Protein AF-A0A7K2HNL1-F1 (afdb_monomer)

Structure (mmCIF, N/CA/C/O backbone):
data_AF-A0A7K2HNL1-F1
#
_entry.id   AF-A0A7K2HNL1-F1
#
loop_
_atom_site.group_PDB
_atom_site.id
_atom_site.type_symbol
_atom_site.label_atom_id
_atom_site.label_alt_id
_atom_site.label_comp_id
_atom_site.label_asym_id
_atom_site.label_entity_id
_atom_site.label_seq_id
_atom_site.pdbx_PDB_ins_code
_atom_site.Cartn_x
_atom_site.Cartn_y
_atom_site.Cartn_z
_atom_site.occupancy
_atom_site.B_iso_or_equiv
_atom_site.auth_seq_id
_atom_site.auth_comp_id
_atom_site.auth_asym_id
_atom_site.auth_atom_id
_atom_site.pdbx_PDB_model_num
ATOM 1 N N . MET A 1 1 ? -19.962 -16.661 2.540 1.00 35.78 1 MET A N 1
ATOM 2 C CA . MET A 1 1 ? -18.546 -16.939 2.855 1.00 35.78 1 MET A CA 1
ATOM 3 C C . MET A 1 1 ? -17.761 -16.702 1.579 1.00 35.78 1 MET A C 1
ATOM 5 O O . MET A 1 1 ? -17.650 -17.608 0.768 1.00 35.78 1 MET A O 1
ATOM 9 N N . THR A 1 2 ? -17.343 -15.461 1.343 1.00 38.50 2 THR A N 1
ATOM 10 C CA . THR A 1 2 ? -16.517 -15.095 0.184 1.00 38.50 2 THR A CA 1
ATOM 11 C C . THR A 1 2 ? -15.075 -15.240 0.651 1.00 38.50 2 THR A C 1
ATOM 13 O O . THR A 1 2 ? -14.640 -14.530 1.551 1.00 38.50 2 THR A O 1
ATOM 16 N N . THR A 1 3 ? -14.418 -16.292 0.183 1.00 41.66 3 THR A N 1
ATOM 17 C CA . THR A 1 3 ? -13.100 -16.762 0.623 1.00 41.66 3 THR A CA 1
ATOM 18 C C . THR A 1 3 ? -12.003 -15.727 0.382 1.00 41.66 3 THR A C 1
ATOM 20 O O . THR A 1 3 ? -12.029 -15.039 -0.634 1.00 41.66 3 THR A O 1
ATOM 23 N N . ALA A 1 4 ? -11.015 -15.689 1.283 1.00 52.59 4 ALA A N 1
ATOM 24 C CA . ALA A 1 4 ? -9.797 -14.872 1.206 1.00 52.59 4 ALA A CA 1
ATOM 25 C C . ALA A 1 4 ? -9.097 -14.903 -0.171 1.00 52.59 4 ALA A C 1
ATOM 27 O O . ALA A 1 4 ? -8.541 -13.891 -0.579 1.00 52.59 4 ALA A O 1
ATOM 28 N N . ALA A 1 5 ? -9.257 -16.000 -0.928 1.00 57.88 5 ALA A N 1
ATOM 29 C CA . ALA A 1 5 ? -8.815 -16.131 -2.319 1.00 57.88 5 ALA A CA 1
ATOM 30 C C . ALA A 1 5 ? -9.226 -14.948 -3.220 1.00 57.88 5 ALA A C 1
ATOM 32 O O . ALA A 1 5 ? -8.443 -14.512 -4.047 1.00 57.88 5 ALA A O 1
ATOM 33 N N . GLY A 1 6 ? -10.414 -14.361 -3.022 1.00 83.25 6 GLY A N 1
ATOM 34 C CA . GLY A 1 6 ? -10.854 -13.241 -3.859 1.00 83.25 6 GLY A CA 1
ATOM 35 C C . GLY A 1 6 ? -10.080 -11.938 -3.631 1.00 83.25 6 GLY A C 1
ATOM 36 O O . GLY A 1 6 ? -9.984 -11.133 -4.552 1.00 83.25 6 GLY A O 1
ATOM 37 N N . LEU A 1 7 ? -9.550 -11.708 -2.422 1.00 87.00 7 LEU A N 1
ATOM 38 C CA . LEU A 1 7 ? -8.784 -10.495 -2.125 1.00 87.00 7 LEU A CA 1
ATOM 39 C C . LEU A 1 7 ? -7.358 -10.606 -2.661 1.00 87.00 7 LEU A C 1
ATOM 41 O O . LEU A 1 7 ? -6.888 -9.660 -3.286 1.00 87.00 7 LEU A O 1
ATOM 45 N N . ASP A 1 8 ? -6.704 -11.747 -2.435 1.00 89.25 8 ASP A N 1
ATOM 46 C CA . ASP A 1 8 ? -5.337 -11.988 -2.904 1.00 89.25 8 ASP A CA 1
ATOM 47 C C . ASP A 1 8 ? -5.266 -11.941 -4.440 1.00 89.25 8 ASP A C 1
ATOM 49 O O . ASP A 1 8 ? -4.410 -11.246 -4.988 1.00 89.25 8 ASP A O 1
ATOM 53 N N . ASP A 1 9 ? -6.221 -12.575 -5.133 1.00 89.62 9 ASP A N 1
ATOM 54 C CA . ASP A 1 9 ? -6.311 -12.552 -6.600 1.00 89.62 9 ASP A CA 1
ATOM 55 C C . ASP A 1 9 ? -6.539 -11.122 -7.127 1.00 89.62 9 ASP A C 1
ATOM 57 O O . ASP A 1 9 ? -5.821 -10.648 -8.006 1.00 89.62 9 ASP A O 1
ATOM 61 N N . ALA A 1 10 ? -7.492 -10.382 -6.545 1.00 89.88 10 ALA A N 1
ATOM 62 C CA . ALA A 1 10 ? -7.769 -9.004 -6.954 1.00 89.88 10 ALA A CA 1
ATOM 63 C C . ALA A 1 10 ? -6.587 -8.057 -6.680 1.00 89.88 10 ALA A C 1
ATOM 65 O O . ALA A 1 10 ? -6.338 -7.123 -7.449 1.00 89.88 10 ALA A O 1
ATOM 66 N N . LEU A 1 11 ? -5.861 -8.278 -5.582 1.00 91.94 11 LEU A N 1
ATOM 67 C CA . LEU A 1 11 ? -4.663 -7.518 -5.246 1.00 91.94 11 LEU A CA 1
ATOM 68 C C . LEU A 1 11 ? -3.525 -7.815 -6.223 1.00 91.94 11 LEU A C 1
ATOM 70 O O . LEU A 1 11 ? -2.795 -6.895 -6.598 1.00 91.94 11 LEU A O 1
ATOM 74 N N . GLN A 1 12 ? -3.380 -9.073 -6.638 1.00 92.00 12 GLN A N 1
ATOM 75 C CA . GLN A 1 12 ? -2.398 -9.481 -7.633 1.00 92.00 12 GLN A CA 1
ATOM 76 C C . GLN A 1 12 ? -2.697 -8.846 -8.997 1.00 92.00 12 GLN A C 1
ATOM 78 O O . GLN A 1 12 ? -1.813 -8.198 -9.558 1.00 92.00 12 GLN A O 1
ATOM 83 N N . ASP A 1 13 ? -3.943 -8.908 -9.471 1.00 91.06 13 ASP A N 1
ATOM 84 C CA . ASP A 1 13 ? -4.366 -8.256 -10.720 1.00 91.06 13 ASP A CA 1
ATOM 85 C C . ASP A 1 13 ? -4.092 -6.741 -10.691 1.00 91.06 13 ASP A C 1
ATOM 87 O O . ASP A 1 13 ? -3.600 -6.155 -11.660 1.00 91.06 13 ASP A O 1
ATOM 91 N N . LEU A 1 14 ? -4.380 -6.083 -9.561 1.00 90.62 14 LEU A N 1
ATOM 92 C CA . LEU A 1 14 ? -4.125 -4.652 -9.390 1.00 90.62 14 LEU A CA 1
ATOM 93 C C . LEU A 1 14 ? -2.624 -4.329 -9.348 1.00 90.62 14 LEU A C 1
ATOM 95 O O . LEU A 1 14 ? -2.202 -3.316 -9.908 1.00 90.62 14 LEU A O 1
ATOM 99 N N . SER A 1 15 ? -1.821 -5.175 -8.701 1.00 91.12 15 SER A N 1
ATOM 100 C CA . SER A 1 15 ? -0.357 -5.062 -8.626 1.00 91.12 15 SER A CA 1
ATOM 101 C C . SER A 1 15 ? 0.271 -5.132 -10.015 1.00 91.12 15 SER A C 1
ATOM 103 O O . SER A 1 15 ? 1.081 -4.275 -10.381 1.00 91.12 15 SER A O 1
ATOM 105 N N . GLU A 1 16 ? -0.169 -6.087 -10.831 1.00 90.81 16 GLU A N 1
ATOM 106 C CA . GLU A 1 16 ? 0.269 -6.242 -12.218 1.00 90.81 16 GLU A CA 1
ATOM 107 C C . GLU A 1 16 ? -0.163 -5.060 -13.088 1.00 90.81 16 GLU A C 1
ATOM 109 O O . GLU A 1 16 ? 0.659 -4.495 -13.811 1.00 90.81 16 GLU A O 1
ATOM 114 N N . ALA A 1 17 ? -1.418 -4.619 -12.966 1.00 89.06 17 A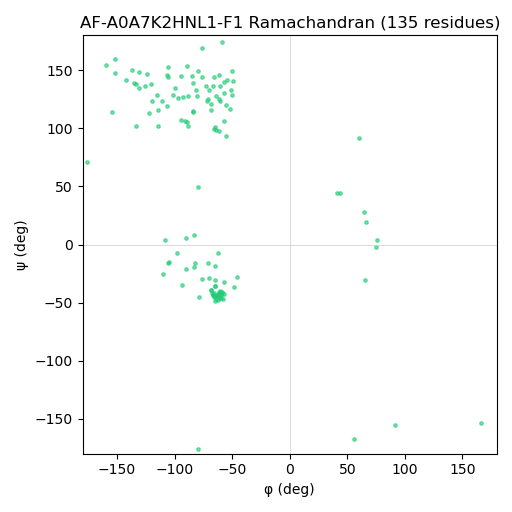LA A N 1
ATOM 115 C CA . ALA A 1 17 ? -1.936 -3.476 -13.716 1.00 89.06 17 ALA A CA 1
ATOM 116 C C . ALA A 1 17 ? -1.251 -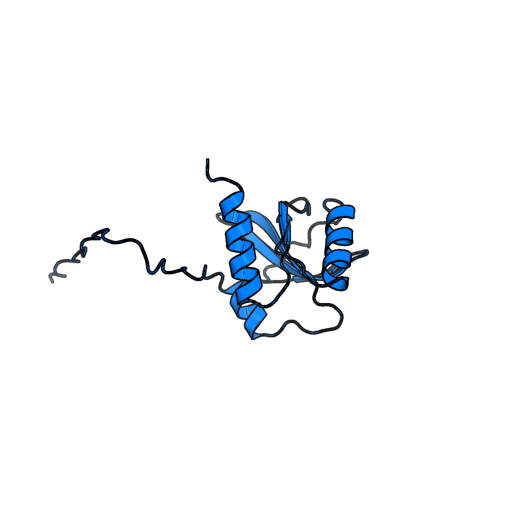2.148 -13.345 1.00 89.06 17 ALA A C 1
ATOM 118 O O . ALA A 1 17 ? -1.059 -1.285 -14.204 1.00 89.06 17 ALA A O 1
ATOM 119 N N . ALA A 1 18 ? -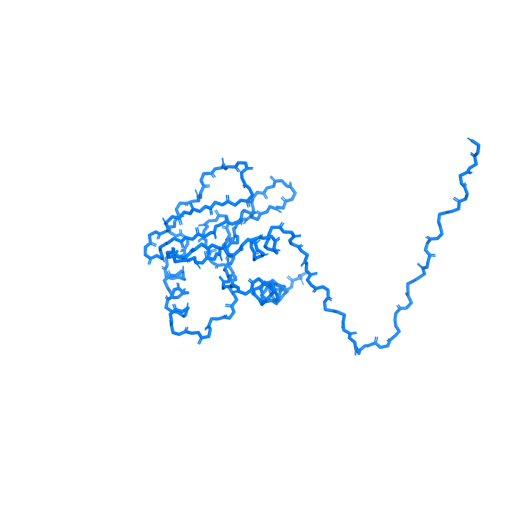0.892 -1.961 -12.072 1.00 87.75 18 ALA A N 1
ATOM 120 C CA . ALA A 1 18 ? -0.189 -0.772 -11.596 1.00 87.75 18 ALA A CA 1
ATOM 121 C C . ALA A 1 18 ? 1.333 -0.850 -11.803 1.00 87.75 18 ALA A C 1
ATOM 123 O O . ALA A 1 18 ? 2.000 0.185 -11.771 1.00 87.75 18 ALA A O 1
ATOM 124 N N . GLY A 1 19 ? 1.890 -2.050 -11.999 1.00 88.25 19 GLY A N 1
ATOM 125 C CA . GLY A 1 19 ? 3.334 -2.285 -12.039 1.00 88.25 19 GLY A CA 1
ATOM 126 C C . GLY A 1 19 ? 4.025 -2.000 -10.700 1.00 88.25 19 GLY A C 1
ATOM 127 O O . GLY A 1 19 ? 5.187 -1.597 -10.683 1.00 88.25 19 GLY A O 1
ATOM 128 N N . LEU A 1 20 ? 3.309 -2.152 -9.583 1.00 89.38 20 LEU A N 1
ATOM 129 C CA . LEU A 1 20 ? 3.770 -1.816 -8.234 1.00 89.38 20 LEU A CA 1
ATOM 130 C C . LEU A 1 20 ? 3.503 -2.970 -7.282 1.00 89.38 20 LEU A C 1
ATOM 132 O O . LEU A 1 20 ? 2.506 -3.665 -7.416 1.00 89.38 20 LEU A O 1
ATOM 136 N N . ARG A 1 21 ? 4.364 -3.143 -6.279 1.00 91.88 21 ARG A N 1
ATOM 137 C CA . ARG A 1 21 ? 4.175 -4.168 -5.252 1.00 91.88 21 ARG A CA 1
ATOM 138 C C . ARG A 1 21 ? 3.247 -3.655 -4.166 1.00 91.88 21 ARG A C 1
ATOM 140 O O . ARG A 1 21 ? 3.561 -2.701 -3.457 1.00 91.88 21 ARG A O 1
ATOM 147 N N . LEU A 1 22 ? 2.091 -4.299 -4.070 1.00 93.88 22 LEU A N 1
ATOM 148 C CA . LEU A 1 22 ? 0.999 -3.883 -3.207 1.00 93.88 22 LEU A CA 1
ATOM 149 C C . LEU A 1 22 ? 0.883 -4.782 -1.981 1.00 93.88 22 LEU A C 1
ATOM 151 O O . LEU A 1 22 ? 1.082 -5.996 -2.060 1.00 93.88 22 LEU A O 1
ATOM 155 N N . THR A 1 23 ? 0.522 -4.163 -0.864 1.00 94.62 23 THR A N 1
ATOM 156 C CA . THR A 1 23 ? 0.183 -4.797 0.412 1.00 94.62 23 THR A CA 1
ATOM 157 C C . THR A 1 23 ? -1.104 -4.172 0.933 1.00 94.62 23 THR A C 1
ATOM 159 O O . THR A 1 23 ? -1.270 -2.958 0.860 1.00 94.62 23 THR A O 1
ATOM 162 N N . VAL A 1 24 ? -2.020 -4.972 1.464 1.00 94.62 24 VAL A N 1
ATOM 163 C CA . VAL A 1 24 ? -3.228 -4.486 2.133 1.00 94.62 24 VAL A CA 1
ATOM 164 C C . VAL A 1 24 ? -3.019 -4.573 3.635 1.00 94.62 24 VAL A C 1
ATOM 166 O O . VAL A 1 24 ? -2.654 -5.622 4.170 1.00 94.62 24 VAL A O 1
ATOM 169 N N . LEU A 1 25 ? -3.278 -3.456 4.301 1.00 94.38 25 LEU A N 1
ATOM 170 C CA . LEU A 1 25 ? -3.330 -3.333 5.746 1.00 94.38 25 LEU A CA 1
ATOM 171 C C . LEU A 1 25 ? -4.784 -3.191 6.195 1.00 94.38 25 LEU A C 1
ATOM 173 O O . LEU A 1 25 ? -5.580 -2.543 5.511 1.00 94.38 25 LEU A O 1
ATOM 177 N N . ASP A 1 26 ? -5.127 -3.736 7.356 1.00 92.62 26 ASP A N 1
ATOM 178 C CA . ASP A 1 26 ? -6.391 -3.419 8.022 1.00 92.62 26 ASP A CA 1
ATOM 179 C C . ASP A 1 26 ? -6.327 -2.078 8.779 1.00 92.62 26 ASP A C 1
ATOM 181 O O . ASP A 1 26 ? -5.347 -1.330 8.719 1.00 92.62 26 ASP A O 1
ATOM 185 N N . TRP A 1 27 ? -7.403 -1.740 9.491 1.00 89.81 27 TRP A N 1
ATOM 186 C CA . TRP A 1 27 ? -7.490 -0.511 10.285 1.00 89.81 27 TRP A CA 1
ATOM 187 C C . TRP A 1 27 ? -6.504 -0.452 11.466 1.00 89.81 27 TRP A C 1
ATOM 189 O O . TRP A 1 27 ? -6.2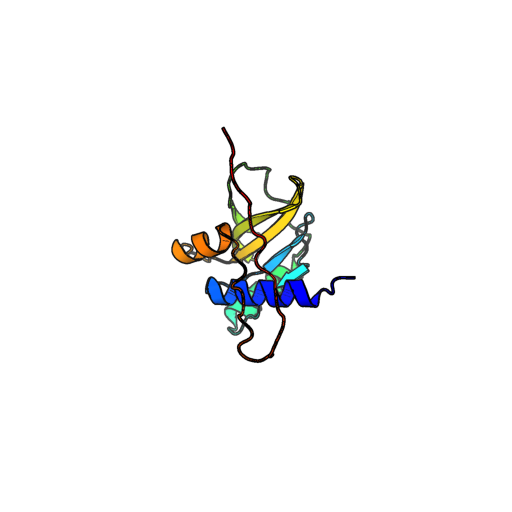45 0.640 11.969 1.00 89.81 27 TRP A O 1
ATOM 199 N N . THR A 1 28 ? -5.962 -1.593 11.902 1.00 90.88 28 THR A N 1
ATOM 200 C CA . THR A 1 28 ? -4.926 -1.692 12.943 1.00 90.88 28 THR A CA 1
ATOM 201 C C . THR A 1 28 ? -3.512 -1.642 12.371 1.00 90.88 28 THR A C 1
ATOM 203 O O . THR A 1 28 ? -2.557 -1.808 13.118 1.00 90.88 28 THR A O 1
ATOM 206 N N . MET A 1 29 ? -3.363 -1.405 11.061 1.00 92.50 29 MET A N 1
ATOM 207 C CA . MET A 1 29 ? -2.086 -1.446 10.339 1.00 92.50 29 MET A CA 1
ATOM 208 C C . MET A 1 29 ? -1.463 -2.853 10.276 1.00 92.50 29 MET A C 1
ATOM 210 O O . MET A 1 29 ? -0.264 -2.990 10.018 1.00 92.50 29 MET A O 1
ATOM 214 N N . ALA A 1 30 ? -2.252 -3.911 10.489 1.00 93.38 30 ALA A N 1
ATOM 21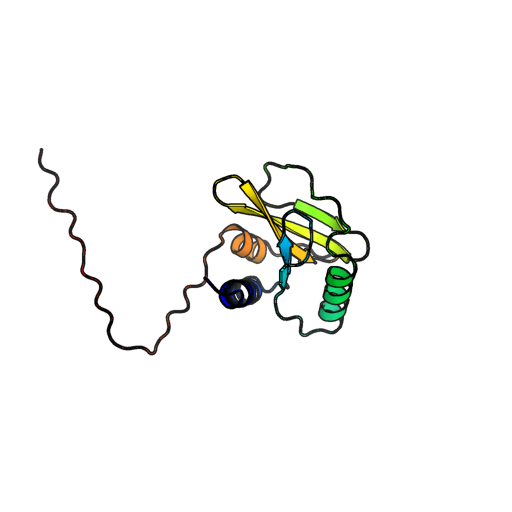5 C CA . ALA A 1 30 ? -1.811 -5.292 10.317 1.00 93.38 30 ALA A CA 1
ATOM 216 C C . ALA A 1 30 ? -1.923 -5.719 8.847 1.00 93.38 30 ALA A C 1
ATOM 218 O O . ALA A 1 30 ? -2.902 -5.396 8.175 1.00 93.38 30 ALA A O 1
ATOM 219 N N . VAL A 1 31 ? -0.930 -6.456 8.341 1.00 94.56 31 VAL A N 1
ATOM 220 C CA . VAL A 1 31 ? -0.939 -6.966 6.963 1.00 94.56 31 VAL A CA 1
ATOM 221 C C . VAL A 1 31 ? -1.975 -8.078 6.849 1.00 94.56 31 VAL A C 1
ATOM 223 O O . VAL A 1 31 ? -1.891 -9.078 7.558 1.00 94.56 31 VAL A O 1
ATOM 226 N N . VAL A 1 32 ? -2.924 -7.916 5.929 1.00 93.38 32 VAL A N 1
ATOM 227 C CA . VAL A 1 32 ? -3.977 -8.911 5.665 1.00 93.38 32 VAL A CA 1
ATOM 228 C C . VAL A 1 32 ? -3.819 -9.617 4.323 1.00 93.38 32 VAL A C 1
ATOM 230 O O . VAL A 1 32 ? -4.303 -10.733 4.174 1.00 93.38 32 VAL A O 1
ATOM 233 N N . SER A 1 33 ? -3.153 -8.985 3.354 1.00 93.75 33 SER A N 1
ATOM 234 C CA . SER A 1 33 ? -2.901 -9.538 2.019 1.00 93.75 33 SER A CA 1
ATOM 235 C C . SER A 1 33 ? -1.719 -8.814 1.366 1.00 93.75 33 SER A C 1
ATOM 237 O O . SER A 1 33 ? -1.418 -7.671 1.718 1.00 93.75 33 SER A O 1
ATOM 239 N N . TYR A 1 34 ? -1.023 -9.462 0.437 1.00 93.62 34 TYR A N 1
ATOM 240 C CA . TYR A 1 34 ? 0.085 -8.877 -0.319 1.00 93.62 34 TYR A CA 1
ATOM 241 C C . TYR A 1 34 ? 0.216 -9.534 -1.697 1.00 93.62 34 TYR A C 1
ATOM 243 O O . TYR A 1 34 ? -0.055 -10.718 -1.865 1.00 93.62 34 TYR A O 1
ATOM 251 N N . SER A 1 35 ? 0.647 -8.754 -2.688 1.00 92.75 35 SER A N 1
ATOM 252 C CA . SER A 1 35 ? 0.956 -9.250 -4.039 1.00 92.75 35 SER A CA 1
ATOM 253 C C . SER A 1 35 ? 2.301 -9.986 -4.091 1.00 92.75 35 SER A C 1
ATOM 255 O O . SER A 1 35 ? 3.090 -9.923 -3.150 1.00 92.75 35 SER A O 1
ATOM 257 N N . ILE A 1 36 ? 2.611 -10.680 -5.184 1.00 86.62 36 ILE A N 1
ATOM 258 C CA . ILE A 1 36 ? 3.862 -11.442 -5.328 1.00 86.62 36 ILE A CA 1
ATOM 259 C C . ILE A 1 36 ? 5.077 -10.505 -5.463 1.00 86.62 36 ILE A C 1
ATOM 261 O O . ILE A 1 36 ? 5.077 -9.562 -6.253 1.00 86.62 36 ILE A O 1
ATOM 265 N N . HIS A 1 37 ? 6.140 -10.799 -4.704 1.00 83.38 37 HIS A N 1
ATOM 266 C CA . HIS A 1 37 ? 7.407 -10.055 -4.680 1.00 83.38 37 HIS A CA 1
ATOM 267 C C . HIS A 1 37 ? 8.554 -10.941 -5.212 1.00 83.38 37 HIS A C 1
ATOM 269 O O . HIS A 1 37 ? 9.055 -11.824 -4.514 1.00 83.38 37 HIS A O 1
ATOM 275 N N . GLU A 1 38 ? 8.968 -10.732 -6.465 1.00 78.06 38 GLU A N 1
ATOM 276 C CA . GLU A 1 38 ? 9.919 -11.621 -7.162 1.00 78.06 38 GLU A CA 1
ATOM 277 C C . GLU A 1 38 ? 11.396 -11.236 -6.993 1.00 78.06 38 GLU A C 1
ATOM 279 O O . GLU A 1 38 ? 12.276 -12.087 -7.149 1.00 78.06 38 GLU A O 1
ATOM 284 N N . THR A 1 39 ? 11.694 -9.983 -6.650 1.00 85.62 39 THR A N 1
ATOM 285 C CA . THR A 1 39 ? 13.075 -9.523 -6.439 1.00 85.62 39 THR A CA 1
ATOM 286 C C . THR A 1 39 ? 13.504 -9.715 -4.981 1.00 85.62 39 THR A C 1
ATOM 288 O O . THR A 1 39 ? 12.662 -9.747 -4.081 1.00 85.62 39 THR A O 1
ATOM 291 N N . ASP A 1 40 ? 14.809 -9.860 -4.724 1.00 86.81 40 ASP A N 1
ATOM 292 C CA . ASP A 1 40 ? 15.332 -9.949 -3.349 1.00 86.81 40 ASP A CA 1
ATOM 293 C C . ASP A 1 40 ? 15.015 -8.690 -2.532 1.00 86.81 40 ASP A C 1
ATOM 295 O O . ASP A 1 40 ? 14.606 -8.793 -1.375 1.00 86.81 40 ASP A O 1
ATOM 299 N N . ASP A 1 41 ? 15.121 -7.513 -3.152 1.00 84.75 41 ASP A N 1
ATOM 300 C CA . ASP A 1 41 ? 14.790 -6.234 -2.521 1.00 84.75 41 ASP A CA 1
ATOM 301 C C . ASP A 1 41 ? 13.313 -6.166 -2.119 1.00 84.75 41 ASP A C 1
ATOM 303 O O . ASP A 1 41 ? 12.977 -5.732 -1.015 1.00 84.75 41 ASP A O 1
ATOM 307 N N . ASP A 1 42 ? 12.418 -6.623 -2.996 1.00 85.31 42 ASP A N 1
ATOM 308 C CA . ASP A 1 42 ? 10.982 -6.645 -2.728 1.00 85.31 42 ASP A CA 1
ATOM 309 C C . ASP A 1 42 ? 10.642 -7.651 -1.623 1.00 85.31 42 ASP A C 1
ATOM 311 O O . ASP A 1 42 ? 9.879 -7.329 -0.711 1.00 85.31 42 ASP A O 1
ATOM 315 N N . ARG A 1 43 ? 11.258 -8.840 -1.634 1.00 89.50 43 ARG A N 1
ATOM 316 C CA . ARG A 1 43 ? 11.107 -9.822 -0.547 1.00 89.50 43 ARG A CA 1
ATOM 317 C C . ARG A 1 43 ? 11.608 -9.286 0.786 1.00 89.50 43 ARG A C 1
ATOM 319 O O . ARG A 1 43 ? 10.971 -9.518 1.812 1.00 89.50 43 ARG A O 1
ATOM 326 N N . HIS A 1 44 ? 12.729 -8.570 0.787 1.00 90.25 44 HIS A N 1
ATOM 327 C CA . HIS A 1 44 ? 13.269 -7.963 1.996 1.00 90.25 44 HIS A CA 1
ATOM 328 C C . HIS A 1 44 ? 12.316 -6.904 2.562 1.00 90.25 44 HIS A C 1
ATOM 330 O O . HIS A 1 44 ? 11.984 -6.947 3.747 1.00 90.25 44 HIS A O 1
ATOM 336 N N . ARG A 1 45 ? 11.798 -6.009 1.711 1.00 88.38 45 ARG A N 1
ATOM 337 C CA . ARG A 1 45 ? 10.789 -5.010 2.106 1.00 88.38 45 ARG A CA 1
ATOM 338 C C . ARG A 1 45 ? 9.521 -5.659 2.648 1.00 88.38 45 ARG A C 1
ATOM 340 O O . ARG A 1 45 ? 9.024 -5.227 3.684 1.00 88.38 45 ARG A O 1
ATOM 347 N N . LEU A 1 46 ? 9.027 -6.712 1.998 1.00 90.44 46 LEU A N 1
ATOM 348 C CA . LEU A 1 46 ? 7.871 -7.463 2.482 1.00 90.44 46 LEU A CA 1
ATOM 349 C C . LEU A 1 46 ? 8.150 -8.111 3.844 1.00 90.44 46 LEU A C 1
ATOM 351 O O . LEU A 1 46 ? 7.309 -8.048 4.734 1.00 90.44 46 LEU A O 1
ATOM 355 N N . SER A 1 47 ? 9.335 -8.690 4.044 1.00 91.81 47 SER A N 1
ATOM 356 C CA . SER A 1 47 ? 9.720 -9.257 5.340 1.00 91.81 47 SER A CA 1
ATOM 357 C C . SER A 1 47 ? 9.696 -8.206 6.450 1.00 91.81 47 SER A C 1
ATOM 359 O O . SER A 1 47 ? 9.249 -8.511 7.554 1.00 91.81 47 SER A O 1
ATOM 361 N N . LEU A 1 48 ? 10.158 -6.984 6.170 1.00 91.69 48 LEU A N 1
ATOM 362 C CA . LEU A 1 48 ? 10.084 -5.868 7.116 1.00 91.69 48 LEU A CA 1
ATOM 363 C C . LEU A 1 48 ? 8.631 -5.459 7.374 1.00 91.69 48 LEU A C 1
ATOM 365 O O . LEU A 1 48 ? 8.248 -5.274 8.528 1.00 91.69 48 LEU A O 1
ATOM 369 N N . LEU A 1 49 ? 7.810 -5.384 6.321 1.00 92.12 49 LEU A N 1
ATOM 370 C CA . LEU A 1 49 ? 6.388 -5.074 6.445 1.00 92.12 49 LEU A CA 1
ATOM 371 C C . LEU A 1 49 ? 5.664 -6.082 7.347 1.00 92.12 49 LEU A C 1
ATOM 373 O O . LEU A 1 49 ? 4.928 -5.695 8.248 1.00 92.12 49 LEU A O 1
ATOM 377 N N . LEU A 1 50 ? 5.903 -7.376 7.142 1.00 92.38 50 LEU A N 1
ATOM 378 C CA . LEU A 1 50 ? 5.291 -8.438 7.939 1.00 92.38 50 LEU A CA 1
ATOM 379 C C . LEU A 1 50 ? 5.775 -8.407 9.395 1.00 92.38 50 LEU A C 1
ATOM 381 O O . LEU A 1 50 ? 4.957 -8.512 10.309 1.00 92.38 50 LEU A O 1
ATOM 385 N N . ALA A 1 51 ? 7.079 -8.218 9.619 1.00 93.00 51 ALA A N 1
ATOM 386 C CA . ALA A 1 51 ? 7.681 -8.219 10.954 1.00 93.00 51 ALA A CA 1
ATOM 387 C C . ALA A 1 51 ? 7.197 -7.070 11.854 1.00 93.00 51 ALA A C 1
ATOM 389 O O . ALA A 1 51 ? 7.150 -7.229 13.072 1.00 93.00 51 ALA A O 1
ATOM 390 N N . HIS A 1 52 ? 6.848 -5.927 11.262 1.00 91.88 52 HIS A N 1
ATOM 391 C CA . HIS A 1 52 ? 6.425 -4.723 11.984 1.00 91.88 52 HIS A CA 1
ATOM 392 C C . HIS A 1 52 ? 4.927 -4.415 11.843 1.00 91.88 52 HIS A C 1
ATOM 394 O O . HIS A 1 52 ? 4.449 -3.408 12.371 1.00 91.88 52 HIS A O 1
ATOM 400 N N . SER A 1 53 ? 4.178 -5.288 11.164 1.00 91.94 53 SER A N 1
ATOM 401 C CA . SER A 1 53 ? 2.739 -5.126 10.968 1.00 91.94 53 SER A CA 1
ATOM 402 C C . SER A 1 53 ? 1.981 -5.017 12.295 1.00 91.94 53 SER A C 1
ATOM 404 O O . SER A 1 53 ? 2.301 -5.684 13.278 1.00 91.94 53 SER A O 1
ATOM 406 N N . GLY A 1 54 ? 0.993 -4.123 12.340 1.00 89.69 54 GLY A N 1
ATOM 407 C CA . GLY A 1 54 ? 0.230 -3.808 13.551 1.00 89.69 54 GLY A CA 1
ATOM 408 C C . GLY A 1 54 ? 0.974 -2.946 14.580 1.00 89.69 54 GLY A C 1
ATOM 409 O O . GLY A 1 54 ? 0.405 -2.615 15.617 1.00 89.69 54 GLY A O 1
ATOM 410 N N . GLY A 1 55 ? 2.238 -2.589 14.322 1.00 89.38 55 GLY A N 1
ATOM 411 C CA . GLY A 1 55 ? 3.061 -1.761 15.209 1.00 89.38 55 GLY A CA 1
ATOM 412 C C . GLY A 1 55 ? 3.115 -0.276 14.842 1.00 89.38 55 GLY A C 1
ATOM 413 O O . GLY A 1 55 ? 3.699 0.502 15.594 1.00 89.38 55 GLY A O 1
ATOM 414 N N . TRP A 1 56 ? 2.547 0.120 13.700 1.00 90.50 56 TRP A N 1
ATOM 415 C CA . TRP A 1 56 ? 2.517 1.517 13.262 1.00 90.50 56 TRP A CA 1
ATOM 416 C C . TRP A 1 56 ? 1.227 2.208 13.678 1.00 90.50 56 TRP A C 1
ATOM 418 O O . TRP A 1 56 ? 0.146 1.618 13.627 1.00 90.50 56 TRP A O 1
ATOM 428 N N . ASP A 1 57 ? 1.342 3.490 14.011 1.00 88.50 57 ASP A N 1
ATOM 429 C CA . ASP A 1 57 ? 0.174 4.330 14.218 1.00 88.50 57 ASP A CA 1
ATOM 430 C C . ASP A 1 57 ? -0.572 4.529 12.887 1.00 88.50 57 ASP A C 1
ATOM 432 O O . ASP A 1 57 ? 0.056 4.783 11.853 1.00 88.50 57 ASP A O 1
ATOM 436 N N . PRO A 1 58 ? -1.913 4.429 12.872 1.00 85.69 58 PRO A N 1
ATOM 437 C CA . PRO A 1 58 ? -2.684 4.731 11.681 1.00 85.69 58 PRO A CA 1
ATOM 438 C C . PRO A 1 58 ? -2.464 6.188 11.245 1.00 85.69 58 PRO A C 1
ATOM 440 O O . PRO A 1 58 ? -2.554 7.093 12.084 1.00 85.69 58 PRO A O 1
ATOM 443 N N . PRO A 1 59 ? -2.276 6.450 9.939 1.00 83.31 59 PRO A N 1
ATOM 444 C CA . PRO A 1 59 ? -2.164 7.806 9.427 1.00 83.31 59 PRO A CA 1
ATOM 445 C C . PRO A 1 59 ? -3.362 8.654 9.846 1.00 83.31 59 PRO A C 1
ATOM 447 O O . PRO A 1 59 ? -4.510 8.180 9.814 1.00 83.31 59 PRO A O 1
ATOM 450 N N . ALA A 1 60 ? -3.103 9.923 10.169 1.00 80.38 60 ALA A N 1
ATOM 451 C CA . ALA A 1 60 ? -4.140 10.875 10.542 1.00 80.38 60 ALA A CA 1
ATOM 452 C C . ALA A 1 60 ? -5.290 10.887 9.518 1.00 80.38 60 ALA A C 1
A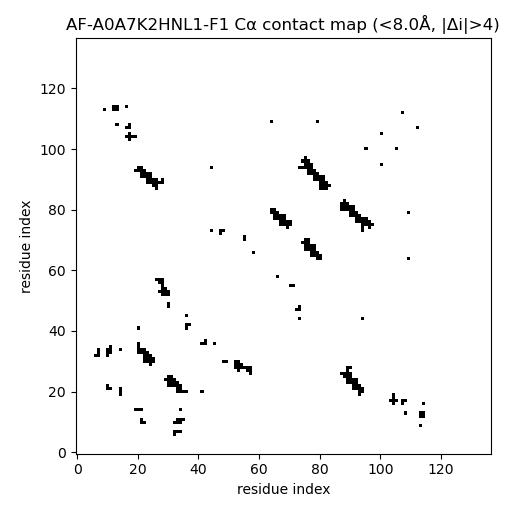TOM 454 O O . ALA A 1 60 ? -5.117 10.633 8.322 1.00 80.38 60 ALA A O 1
ATOM 455 N N . LEU A 1 61 ? -6.504 11.177 9.985 1.00 71.81 61 LEU A N 1
ATOM 456 C CA . LEU A 1 61 ? -7.665 11.303 9.108 1.00 71.81 61 LEU A CA 1
ATOM 457 C C . LEU A 1 61 ? -7.469 12.506 8.176 1.00 71.81 61 LEU A C 1
ATOM 459 O O . LEU A 1 61 ? -7.666 13.651 8.575 1.00 71.81 61 LEU A O 1
ATOM 463 N N . THR A 1 62 ? -7.077 12.235 6.934 1.00 72.88 62 THR A N 1
ATOM 464 C CA . THR A 1 62 ? -6.988 13.234 5.866 1.00 72.88 62 THR A CA 1
ATOM 465 C C . THR A 1 62 ? -8.148 13.059 4.884 1.00 72.88 62 THR A C 1
ATOM 467 O O . THR A 1 62 ? -8.669 11.954 4.710 1.00 72.88 62 THR A O 1
ATOM 470 N N . SER A 1 63 ? -8.539 14.156 4.232 1.00 71.44 63 SER A N 1
ATOM 471 C CA . SER A 1 63 ? -9.472 14.144 3.095 1.00 71.44 63 SER A CA 1
ATOM 472 C C . SER A 1 63 ? -8.778 13.833 1.763 1.00 71.44 63 SER A C 1
ATOM 474 O O . SER A 1 63 ? -9.381 14.029 0.713 1.00 71.44 63 SER A O 1
ATOM 476 N N . GLN A 1 64 ? -7.499 13.447 1.783 1.00 77.00 64 GLN A N 1
ATOM 477 C CA . GLN A 1 64 ? -6.735 13.147 0.576 1.00 77.00 64 GLN A CA 1
ATOM 478 C C . GLN A 1 64 ? -6.973 11.699 0.150 1.00 77.00 64 GLN A C 1
ATOM 480 O O . GLN A 1 64 ? -7.064 10.802 0.988 1.00 77.00 64 GLN A O 1
ATOM 485 N N . ASP A 1 65 ? -6.993 11.471 -1.161 1.00 83.38 65 ASP A N 1
ATOM 486 C CA . ASP A 1 65 ? -7.177 10.134 -1.736 1.00 83.38 65 ASP A CA 1
ATOM 487 C C . ASP A 1 65 ? -5.950 9.227 -1.530 1.00 83.38 65 ASP A C 1
ATOM 489 O O . ASP A 1 65 ? -6.031 8.011 -1.674 1.00 83.38 65 ASP A O 1
ATOM 493 N N . HIS A 1 66 ? -4.801 9.811 -1.182 1.00 87.12 66 HIS A N 1
ATOM 494 C CA . HIS A 1 66 ? -3.581 9.096 -0.832 1.00 87.12 66 HIS A CA 1
ATOM 495 C C . HIS A 1 66 ? -2.716 9.908 0.136 1.00 87.12 66 HIS A C 1
ATOM 497 O O . HIS A 1 66 ? -2.832 11.131 0.231 1.00 87.12 66 HIS A O 1
ATOM 503 N N . ILE A 1 67 ? -1.825 9.213 0.834 1.00 89.88 67 ILE A N 1
ATOM 504 C CA . ILE A 1 67 ? -0.901 9.745 1.831 1.00 89.88 67 ILE A CA 1
ATOM 505 C C . ILE A 1 67 ? 0.488 9.208 1.490 1.00 89.88 67 ILE A C 1
ATOM 507 O O . ILE A 1 67 ? 0.642 8.026 1.191 1.00 89.88 67 ILE A O 1
ATOM 511 N N . ILE A 1 68 ? 1.502 10.069 1.513 1.00 89.25 68 ILE A N 1
ATOM 512 C CA . ILE A 1 68 ? 2.898 9.634 1.440 1.00 89.25 68 ILE A CA 1
ATOM 513 C C . ILE A 1 68 ? 3.491 9.799 2.828 1.00 89.25 68 ILE A C 1
ATOM 515 O O . ILE A 1 68 ? 3.551 10.915 3.339 1.00 89.25 68 ILE A O 1
ATOM 519 N N . GLU A 1 69 ? 3.937 8.696 3.411 1.00 89.12 69 GLU A N 1
ATOM 520 C CA . GLU A 1 69 ? 4.452 8.657 4.774 1.00 89.12 69 GLU A CA 1
ATOM 521 C C . GLU A 1 69 ? 5.718 7.811 4.843 1.00 89.12 69 GLU A C 1
ATOM 523 O O . GLU A 1 69 ? 5.923 6.891 4.048 1.00 89.12 69 GLU A O 1
ATOM 528 N N . GLU A 1 70 ? 6.603 8.151 5.770 1.00 89.50 70 GLU A N 1
ATOM 529 C CA . GLU A 1 70 ? 7.797 7.368 6.042 1.00 89.50 70 GLU A CA 1
ATOM 530 C C . GLU A 1 70 ? 7.504 6.414 7.194 1.00 89.50 70 GLU A C 1
ATOM 532 O O . GLU A 1 70 ? 7.374 6.832 8.343 1.00 89.50 70 GLU A O 1
ATOM 537 N N . LEU A 1 71 ? 7.372 5.128 6.874 1.00 88.06 71 LEU A N 1
ATOM 538 C CA . LEU A 1 71 ? 7.186 4.108 7.891 1.00 88.06 71 LEU A CA 1
ATOM 539 C C . LEU A 1 71 ? 8.545 3.736 8.491 1.00 88.06 71 LEU A C 1
ATOM 541 O O . LEU A 1 71 ? 9.491 3.464 7.739 1.00 88.06 71 LEU A O 1
ATOM 545 N N . PRO A 1 72 ? 8.654 3.661 9.828 1.00 85.44 72 PRO A N 1
ATOM 546 C CA . PRO A 1 72 ? 9.827 3.109 10.485 1.00 85.44 72 PRO A CA 1
ATOM 547 C C . PRO A 1 72 ? 10.205 1.748 9.878 1.00 85.44 72 PRO A C 1
ATOM 549 O O . PRO A 1 72 ? 9.334 0.949 9.535 1.00 85.44 72 PRO A O 1
ATOM 552 N N . GLN A 1 73 ? 11.509 1.501 9.717 1.00 87.62 73 GLN A N 1
ATOM 553 C CA . GLN A 1 73 ? 12.115 0.288 9.133 1.00 87.62 73 GLN A CA 1
ATOM 554 C C . GLN A 1 73 ? 11.842 0.027 7.639 1.00 87.62 73 GLN A C 1
ATOM 556 O O . GLN A 1 73 ? 12.713 -0.522 6.972 1.00 87.62 73 GLN A O 1
ATOM 561 N N . VAL A 1 74 ? 10.694 0.433 7.094 1.00 87.56 74 VAL A N 1
ATOM 562 C CA . VAL A 1 74 ? 10.299 0.177 5.693 1.00 87.56 74 VAL A CA 1
ATOM 563 C C . VAL A 1 74 ? 10.694 1.332 4.767 1.00 87.56 74 VAL A C 1
ATOM 565 O O . VAL A 1 74 ? 11.073 1.114 3.615 1.00 87.56 74 VAL A O 1
ATOM 568 N N . GLY A 1 75 ? 10.641 2.565 5.273 1.00 88.94 75 GLY A N 1
ATOM 569 C CA . GLY A 1 75 ? 10.931 3.788 4.532 1.00 88.94 75 GLY A CA 1
ATOM 570 C C . GLY A 1 75 ? 9.690 4.410 3.889 1.00 88.94 75 GLY A C 1
ATOM 571 O O . GLY A 1 75 ? 8.559 4.240 4.348 1.00 88.94 75 GLY A O 1
ATOM 572 N N . ARG A 1 76 ? 9.907 5.184 2.821 1.00 90.88 76 ARG A N 1
ATOM 573 C CA . ARG A 1 76 ? 8.858 5.979 2.172 1.00 90.88 76 ARG A CA 1
ATOM 574 C C . ARG A 1 76 ? 7.820 5.096 1.474 1.00 90.88 76 ARG A C 1
ATOM 576 O O . ARG A 1 76 ? 8.142 4.358 0.536 1.00 90.88 76 ARG A O 1
ATOM 583 N N . CYS A 1 77 ? 6.572 5.238 1.896 1.00 91.31 77 CYS A N 1
ATOM 584 C CA . CYS A 1 77 ? 5.423 4.471 1.440 1.00 91.31 77 CYS A CA 1
ATOM 585 C C . CYS A 1 77 ? 4.320 5.396 0.919 1.00 91.31 77 CYS A C 1
ATOM 587 O O . CYS A 1 77 ? 4.119 6.504 1.416 1.00 91.31 77 CYS A O 1
ATOM 589 N N . LEU A 1 78 ? 3.592 4.918 -0.084 1.00 91.88 78 LEU A N 1
ATOM 590 C CA . LEU A 1 78 ? 2.303 5.464 -0.489 1.00 91.88 78 LEU A CA 1
ATOM 591 C C . LEU A 1 78 ? 1.214 4.620 0.174 1.00 91.88 78 LEU A C 1
ATOM 593 O O . LEU A 1 78 ? 1.193 3.402 -0.002 1.00 91.88 78 LEU A O 1
ATOM 597 N N . LEU A 1 79 ? 0.310 5.277 0.894 1.00 91.8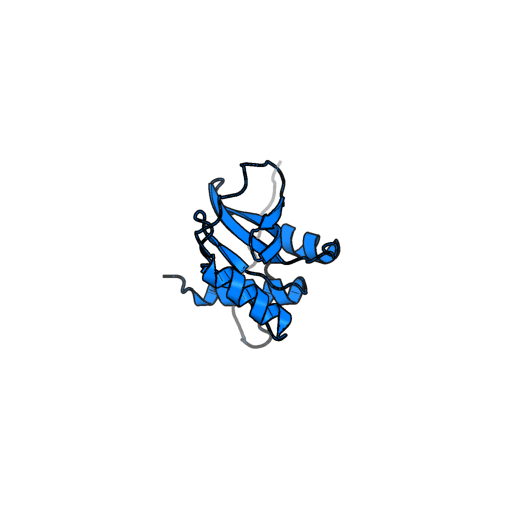1 79 LEU A N 1
ATOM 598 C CA . LEU A 1 79 ? -0.863 4.685 1.517 1.00 91.81 79 LEU A CA 1
ATOM 599 C C . LEU A 1 79 ? -2.127 5.264 0.880 1.00 91.81 79 LEU A C 1
ATOM 601 O O . LEU A 1 79 ? -2.302 6.479 0.814 1.00 91.81 79 LEU A O 1
ATOM 605 N N . ILE A 1 80 ? -3.031 4.399 0.440 1.00 91.25 80 ILE A N 1
ATOM 606 C CA . ILE A 1 80 ? -4.339 4.759 -0.114 1.00 91.25 80 ILE A CA 1
ATOM 607 C C . ILE A 1 80 ? -5.403 4.230 0.853 1.00 91.25 80 ILE A C 1
ATOM 609 O O . ILE A 1 80 ? -5.488 3.014 1.046 1.00 91.25 80 ILE A O 1
ATOM 613 N N . PRO A 1 81 ? -6.201 5.098 1.500 1.00 90.50 81 PRO A N 1
ATOM 614 C CA . PRO A 1 81 ? -7.244 4.656 2.417 1.00 90.50 81 PRO A CA 1
ATOM 615 C C . PRO A 1 81 ? -8.293 3.787 1.715 1.00 90.50 81 PRO A C 1
ATOM 617 O O . PRO A 1 81 ? -8.931 4.218 0.756 1.00 90.50 81 PRO A O 1
ATOM 620 N N . LEU A 1 82 ? -8.532 2.586 2.236 1.00 88.31 82 LEU A N 1
ATOM 621 C CA . LEU A 1 82 ? -9.626 1.727 1.790 1.00 88.31 82 LEU A CA 1
ATOM 622 C C . LEU A 1 82 ? -10.877 2.056 2.598 1.00 88.31 82 LEU A C 1
ATOM 624 O O . LEU A 1 82 ? -10.842 2.083 3.834 1.00 88.31 82 LEU A O 1
ATOM 628 N N . THR A 1 83 ? -11.989 2.317 1.911 1.00 84.69 83 THR A N 1
ATOM 629 C CA . THR A 1 83 ? -13.251 2.695 2.554 1.00 84.69 83 THR A CA 1
ATOM 630 C C . THR A 1 83 ? -14.398 1.787 2.127 1.00 84.69 83 THR A C 1
ATOM 632 O O . THR A 1 83 ? -14.556 1.484 0.950 1.00 84.69 83 THR A O 1
ATOM 635 N N . ASP A 1 84 ? -15.211 1.378 3.097 1.00 82.00 84 ASP A N 1
ATOM 636 C CA . ASP A 1 84 ? -16.472 0.669 2.901 1.00 82.00 84 ASP A CA 1
ATOM 637 C C . ASP A 1 84 ? -17.610 1.503 3.494 1.00 82.00 84 ASP A C 1
ATOM 639 O O . ASP A 1 84 ? -17.555 1.897 4.660 1.00 82.00 84 ASP A O 1
ATOM 643 N N . HIS A 1 85 ? -18.624 1.831 2.690 1.00 73.44 85 HIS A N 1
ATOM 644 C CA . HIS A 1 85 ? -19.801 2.610 3.105 1.00 73.44 85 HIS A CA 1
ATOM 645 C C . HIS A 1 85 ? -19.489 3.808 4.038 1.00 73.44 85 HIS A C 1
ATOM 647 O O . HIS A 1 85 ? -20.196 4.058 5.015 1.00 73.44 85 HIS A O 1
ATOM 653 N N . ARG A 1 86 ? -18.441 4.583 3.705 1.00 70.81 86 ARG A N 1
ATOM 654 C CA . ARG A 1 86 ? -17.903 5.754 4.446 1.00 70.81 86 ARG A CA 1
ATOM 655 C C . ARG A 1 86 ? -17.086 5.455 5.708 1.00 70.81 86 ARG A C 1
ATOM 657 O O . ARG A 1 86 ? -16.660 6.392 6.380 1.00 70.81 86 ARG A O 1
ATOM 664 N N . ARG A 1 87 ? -16.832 4.193 6.041 1.00 80.19 87 ARG A N 1
ATOM 665 C CA . ARG A 1 87 ? -15.894 3.798 7.097 1.00 80.19 87 ARG A CA 1
ATOM 666 C C . ARG A 1 87 ? -14.571 3.395 6.478 1.00 80.19 87 ARG A C 1
ATOM 668 O O . ARG A 1 87 ? -14.542 2.654 5.504 1.00 80.19 87 ARG A O 1
ATOM 675 N N . ARG A 1 88 ? -13.469 3.865 7.054 1.00 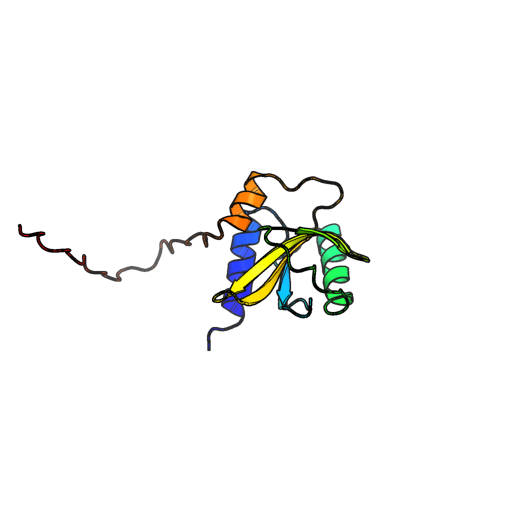82.75 88 ARG A N 1
ATOM 676 C CA . ARG A 1 88 ? -12.146 3.358 6.694 1.00 82.75 88 ARG A CA 1
ATOM 677 C C . ARG A 1 88 ? -12.011 1.938 7.238 1.00 82.75 88 ARG A C 1
ATOM 679 O O . ARG A 1 88 ? -12.240 1.723 8.424 1.00 82.75 88 ARG A O 1
ATOM 686 N N . VAL A 1 89 ? -11.678 0.996 6.364 1.00 88.06 89 VAL A N 1
ATOM 687 C CA . VAL A 1 89 ? -11.496 -0.425 6.709 1.00 88.06 89 VAL A CA 1
ATOM 688 C C . VAL A 1 89 ? -10.026 -0.834 6.730 1.00 88.06 89 VAL A C 1
ATOM 690 O O . VAL A 1 89 ? -9.689 -1.862 7.310 1.00 88.06 89 VAL A O 1
ATOM 693 N N . GLY A 1 90 ? -9.153 -0.012 6.145 1.00 91.19 90 GLY A N 1
ATOM 694 C CA . GLY A 1 90 ? -7.723 -0.264 6.090 1.00 91.19 90 GLY A CA 1
ATOM 695 C C . GLY A 1 90 ? -7.020 0.634 5.084 1.00 91.19 90 GLY A C 1
ATOM 696 O O . GLY A 1 90 ? -7.499 1.731 4.772 1.00 91.19 90 GLY A O 1
ATOM 697 N N . TYR A 1 91 ? -5.897 0.150 4.566 1.00 92.31 91 TYR A N 1
ATOM 698 C CA . TYR A 1 91 ? -5.035 0.879 3.645 1.00 92.31 91 TYR A CA 1
ATOM 699 C C . TYR A 1 91 ? -4.463 -0.056 2.582 1.00 92.31 91 TYR A C 1
ATOM 701 O O . TYR A 1 91 ? -4.077 -1.184 2.873 1.00 92.31 91 TYR A O 1
ATOM 709 N N . LEU A 1 92 ? -4.362 0.434 1.353 1.00 93.56 92 LEU A N 1
ATOM 710 C CA . LEU A 1 92 ? -3.523 -0.154 0.320 1.00 93.56 92 LEU A CA 1
ATOM 711 C C . LEU A 1 92 ? -2.161 0.539 0.365 1.00 93.56 92 LEU A C 1
ATOM 713 O O . LEU A 1 92 ? -2.090 1.766 0.319 1.00 93.56 92 LEU A O 1
ATOM 717 N N . LEU A 1 93 ? -1.092 -0.237 0.465 1.00 93.94 93 LEU A N 1
ATOM 718 C CA . LEU A 1 93 ? 0.270 0.235 0.659 1.00 93.94 93 LEU A CA 1
ATOM 719 C C . LEU A 1 93 ? 1.171 -0.214 -0.493 1.00 93.94 93 LEU A C 1
ATOM 721 O O . LEU A 1 93 ? 1.130 -1.370 -0.910 1.00 93.94 93 LEU A O 1
ATOM 725 N N . THR A 1 94 ? 2.039 0.687 -0.952 1.00 92.50 94 THR A N 1
ATOM 726 C CA . THR A 1 94 ? 3.197 0.366 -1.800 1.00 92.50 94 THR A CA 1
ATOM 727 C C . THR A 1 94 ? 4.426 1.111 -1.303 1.00 92.50 94 THR A C 1
ATOM 729 O O . THR A 1 94 ? 4.359 2.293 -0.954 1.00 92.50 94 THR A O 1
ATOM 732 N N . VAL A 1 95 ? 5.573 0.438 -1.305 1.00 90.06 95 VAL A N 1
ATOM 733 C CA . VAL A 1 95 ? 6.861 1.077 -1.013 1.00 90.06 95 VAL A CA 1
ATOM 734 C C . VAL A 1 95 ? 7.330 1.791 -2.275 1.00 90.06 95 VAL A C 1
ATOM 736 O O . VAL A 1 95 ? 7.360 1.193 -3.347 1.00 90.06 95 VAL A O 1
ATOM 739 N N . VAL A 1 96 ? 7.669 3.075 -2.170 1.00 85.81 96 VAL A N 1
ATOM 740 C CA . VAL A 1 96 ? 8.027 3.902 -3.340 1.00 85.81 96 VAL A CA 1
ATOM 741 C C . VAL A 1 96 ? 9.531 4.150 -3.440 1.00 85.81 96 VAL A C 1
ATOM 743 O O . VAL A 1 96 ? 10.037 4.535 -4.491 1.00 85.81 96 VAL A O 1
ATOM 746 N N . GLY A 1 97 ? 10.275 3.884 -2.359 1.00 70.25 97 GLY A N 1
ATOM 747 C CA . GLY A 1 97 ? 11.688 4.247 -2.269 1.00 70.25 97 GLY A CA 1
ATOM 748 C C . GLY A 1 97 ? 11.887 5.750 -2.511 1.00 70.25 97 GLY A C 1
ATOM 749 O O . GLY A 1 97 ? 10.938 6.530 -2.538 1.00 70.25 97 GLY A O 1
ATOM 750 N N . GLY A 1 98 ? 13.120 6.206 -2.721 1.00 65.88 98 GLY A N 1
ATOM 751 C CA . GLY A 1 98 ? 13.364 7.605 -3.113 1.00 65.88 98 GLY A CA 1
ATOM 752 C C . GLY A 1 98 ? 12.734 8.005 -4.461 1.00 65.88 98 GLY A C 1
ATOM 753 O O . GLY A 1 98 ? 12.767 9.181 -4.820 1.00 65.88 98 GLY A O 1
ATOM 754 N N . ALA A 1 99 ? 12.163 7.055 -5.210 1.00 66.12 99 ALA A N 1
ATOM 755 C CA . ALA A 1 99 ? 11.520 7.294 -6.491 1.00 66.12 99 ALA A CA 1
ATOM 756 C C . ALA A 1 99 ? 10.096 7.850 -6.319 1.00 66.12 99 ALA A C 1
ATOM 758 O O . ALA A 1 99 ? 9.391 7.585 -5.344 1.00 66.12 99 ALA A O 1
ATOM 759 N N . ALA A 1 100 ? 9.667 8.664 -7.282 1.00 72.75 100 ALA A N 1
ATOM 760 C CA . ALA A 1 100 ? 8.284 9.110 -7.356 1.00 72.75 100 ALA A CA 1
ATOM 761 C C . ALA A 1 100 ? 7.393 7.985 -7.901 1.00 72.75 100 ALA A C 1
ATOM 763 O O . ALA A 1 100 ? 7.797 7.247 -8.799 1.00 72.75 100 ALA A O 1
ATOM 764 N N . VAL A 1 101 ? 6.162 7.896 -7.394 1.00 79.56 101 VAL A N 1
ATOM 765 C CA . VAL A 1 101 ? 5.138 7.006 -7.956 1.00 79.56 101 VAL A CA 1
ATOM 766 C C . VAL A 1 101 ? 4.813 7.483 -9.373 1.00 79.56 101 VAL A C 1
ATOM 768 O O . VAL A 1 101 ? 4.492 8.664 -9.543 1.00 79.56 101 VAL A O 1
ATOM 771 N N . PRO A 1 102 ? 4.853 6.609 -10.392 1.00 81.94 102 PRO A N 1
ATOM 772 C CA . PRO A 1 102 ? 4.425 6.980 -11.733 1.00 81.94 102 PRO A CA 1
ATOM 773 C C . PRO A 1 102 ? 2.967 7.480 -11.715 1.00 81.94 102 PRO A C 1
ATOM 775 O O . PRO A 1 102 ? 2.101 6.775 -11.192 1.00 81.94 102 PRO A O 1
ATOM 778 N N . PRO A 1 103 ? 2.639 8.646 -12.310 1.00 81.25 103 PRO A N 1
ATOM 779 C CA . PRO A 1 103 ? 1.272 9.183 -12.290 1.00 81.25 103 PRO A CA 1
ATOM 780 C C . PRO A 1 103 ? 0.224 8.231 -12.881 1.00 81.25 103 PRO A C 1
ATOM 782 O O . PRO A 1 103 ? -0.917 8.198 -12.423 1.00 81.25 103 PRO A O 1
ATOM 785 N N . ALA A 1 104 ? 0.620 7.428 -13.874 1.00 82.50 104 ALA A N 1
ATOM 786 C CA . ALA A 1 104 ? -0.224 6.390 -14.457 1.00 82.50 104 ALA A CA 1
ATOM 787 C C . ALA A 1 104 ? -0.557 5.287 -13.441 1.00 82.50 104 ALA A C 1
ATOM 789 O O . ALA A 1 104 ? -1.719 4.925 -13.302 1.00 82.50 104 ALA A O 1
ATOM 790 N N . ALA A 1 105 ? 0.433 4.821 -12.674 1.00 83.88 105 ALA A N 1
ATOM 791 C CA . ALA A 1 105 ? 0.225 3.818 -11.636 1.00 83.88 105 ALA A CA 1
ATOM 792 C C . ALA A 1 105 ? -0.674 4.358 -10.516 1.00 83.88 105 ALA A C 1
ATOM 794 O O . ALA A 1 105 ? -1.634 3.698 -10.129 1.00 83.88 105 ALA A O 1
ATOM 795 N N . LEU A 1 106 ? -0.437 5.595 -10.059 1.00 84.56 106 LEU A N 1
ATOM 796 C CA . LEU A 1 106 ? -1.305 6.247 -9.075 1.00 84.56 106 LEU A CA 1
ATOM 797 C C . LEU A 1 106 ? -2.747 6.369 -9.588 1.00 84.56 106 LEU A C 1
ATOM 799 O O . LEU A 1 106 ? -3.685 6.092 -8.849 1.00 84.56 106 LEU A O 1
ATOM 803 N N . SER A 1 107 ? -2.929 6.730 -10.860 1.00 84.69 107 SER A N 1
ATOM 804 C CA . SER A 1 107 ? -4.258 6.793 -11.478 1.00 84.69 107 SER A CA 1
ATOM 805 C C . SER A 1 107 ? -4.937 5.423 -11.490 1.00 84.69 107 SER A C 1
ATOM 807 O O . SER A 1 107 ? -6.104 5.337 -11.123 1.00 84.69 107 SER A O 1
ATOM 809 N N . THR A 1 108 ? -4.218 4.350 -11.836 1.00 84.94 108 THR A N 1
ATOM 810 C CA . THR A 1 108 ? -4.734 2.971 -11.781 1.00 84.94 108 THR A CA 1
ATOM 811 C C . THR A 1 108 ? -5.169 2.586 -10.367 1.00 84.94 108 THR A C 1
ATOM 813 O O . THR A 1 108 ? -6.271 2.067 -10.188 1.00 84.94 108 THR A O 1
ATOM 816 N N . LEU A 1 109 ? -4.348 2.892 -9.357 1.00 86.25 109 LEU A N 1
ATOM 817 C CA . LEU A 1 109 ? -4.650 2.584 -7.957 1.00 86.25 109 LEU A CA 1
ATOM 818 C C . LEU A 1 109 ? -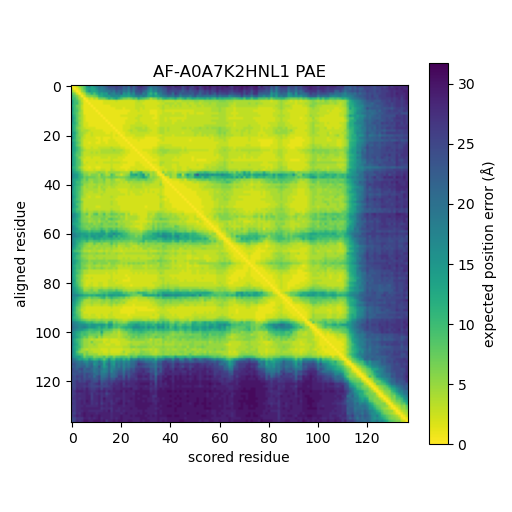5.867 3.363 -7.434 1.00 86.25 109 LEU A C 1
ATOM 820 O O . LEU A 1 109 ? -6.707 2.791 -6.746 1.00 86.25 109 LEU A O 1
ATOM 824 N N . LEU A 1 110 ? -5.984 4.649 -7.778 1.00 83.75 110 LEU A N 1
ATOM 825 C CA . LEU A 1 110 ? -7.088 5.507 -7.329 1.00 83.75 110 LEU A CA 1
ATOM 826 C C . LEU A 1 110 ? -8.399 5.249 -8.082 1.00 83.75 110 LEU A C 1
ATOM 828 O O . LEU A 1 110 ? -9.476 5.452 -7.528 1.00 83.75 110 LEU A O 1
ATOM 832 N N . GLN A 1 111 ? -8.333 4.817 -9.343 1.00 78.19 111 GLN A N 1
ATOM 833 C CA . GLN A 1 111 ? -9.526 4.566 -10.157 1.00 78.19 111 GLN A CA 1
ATOM 834 C C . GLN A 1 111 ? -10.157 3.201 -9.908 1.00 78.19 111 GLN A C 1
ATOM 836 O O . GLN A 1 111 ? -11.298 3.008 -10.327 1.00 78.19 111 GLN A O 1
ATOM 841 N N . GLY A 1 112 ? -9.442 2.271 -9.262 1.00 60.47 112 GLY A N 1
ATOM 842 C CA . GLY A 1 112 ? -10.003 1.024 -8.743 1.00 60.47 112 GLY A CA 1
ATOM 843 C C . GLY A 1 112 ? -10.964 0.328 -9.707 1.00 60.47 112 GLY A C 1
ATOM 844 O O . GLY A 1 112 ? -12.049 -0.084 -9.301 1.00 60.47 112 GLY A O 1
ATOM 845 N N . ARG A 1 113 ? -10.616 0.230 -10.998 1.00 41.34 113 ARG A N 1
ATOM 846 C CA . ARG A 1 113 ? -11.337 -0.675 -11.894 1.00 41.34 113 ARG A CA 1
ATOM 847 C C . ARG A 1 113 ? -10.706 -2.048 -11.705 1.00 41.34 113 ARG A C 1
ATOM 849 O O . ARG A 1 113 ? -9.550 -2.196 -12.096 1.00 41.34 113 ARG A O 1
ATOM 856 N N . PRO A 1 114 ? -11.420 -3.052 -11.162 1.00 38.50 114 PRO A N 1
ATOM 857 C CA . PRO A 1 114 ? -10.994 -4.421 -11.380 1.00 38.50 114 PRO A CA 1
ATOM 858 C C . PRO A 1 114 ? -10.908 -4.595 -12.895 1.00 38.50 114 PRO A C 1
ATOM 860 O O . PRO A 1 114 ? -11.888 -4.344 -13.612 1.00 38.50 114 PRO A O 1
ATOM 863 N N . VAL A 1 115 ? -9.721 -4.932 -13.399 1.00 37.72 115 VAL A N 1
ATOM 864 C CA . VAL A 1 115 ? -9.575 -5.384 -14.778 1.00 37.72 115 VAL A CA 1
ATOM 865 C C . VAL A 1 115 ? -10.505 -6.580 -14.876 1.00 37.72 115 VAL A C 1
ATOM 867 O O . VAL A 1 115 ? -10.285 -7.614 -14.259 1.00 37.72 115 VAL A O 1
ATOM 870 N N . SER A 1 116 ? -11.636 -6.400 -15.553 1.00 36.72 116 SER A N 1
ATOM 871 C CA . SER A 1 116 ? -12.557 -7.496 -15.788 1.00 36.72 116 SER A CA 1
ATOM 872 C C . SER A 1 116 ? -11.816 -8.467 -16.690 1.00 36.72 116 SER A C 1
ATOM 874 O O . SER A 1 116 ? -11.716 -8.231 -17.895 1.00 36.72 116 SER A O 1
ATOM 876 N N . VAL A 1 117 ? -11.259 -9.527 -16.110 1.00 32.78 117 VAL A N 1
ATOM 877 C CA . VAL A 1 117 ? -10.761 -10.661 -16.876 1.00 32.78 117 VAL A CA 1
ATOM 878 C C . VAL A 1 117 ? -11.980 -11.228 -17.595 1.00 32.78 117 VAL A C 1
ATOM 880 O O . VAL A 1 117 ? -12.804 -11.939 -17.019 1.00 32.78 117 VAL A O 1
ATOM 883 N N . SER A 1 118 ? -12.153 -10.854 -18.864 1.00 35.31 118 SER A N 1
ATOM 884 C CA . SER A 1 118 ? -13.053 -11.578 -19.751 1.00 35.31 118 SER A CA 1
ATOM 885 C C . SER A 1 118 ? -12.462 -12.968 -19.905 1.00 35.31 118 SER A C 1
ATOM 887 O O . SER A 1 118 ? -11.532 -13.177 -20.684 1.00 35.31 118 SER A O 1
ATOM 889 N N . CYS A 1 119 ? -12.997 -13.912 -19.131 1.00 29.06 119 CYS A N 1
ATOM 890 C CA . CYS A 1 119 ? -12.814 -15.335 -19.353 1.00 29.06 119 CYS A CA 1
ATOM 891 C C . CYS A 1 119 ? -13.264 -15.644 -20.786 1.00 29.06 119 CYS A C 1
ATOM 893 O O . CYS A 1 119 ? -14.438 -15.885 -21.062 1.00 29.06 119 CYS A O 1
ATOM 895 N N . SER A 1 120 ? -12.315 -15.619 -21.717 1.00 42.41 120 SER A N 1
ATOM 896 C CA . SER A 1 120 ? -12.512 -15.985 -23.116 1.00 42.41 120 SER A CA 1
ATOM 897 C C . SER A 1 120 ? -12.494 -17.506 -23.249 1.00 42.41 120 SER A C 1
ATOM 899 O O . SER A 1 120 ? -11.719 -18.023 -24.038 1.00 42.41 120 SER A O 1
ATOM 901 N N . HIS A 1 121 ? -13.268 -18.219 -22.420 1.00 44.88 121 HIS A N 1
ATOM 902 C CA . HIS A 1 121 ? -13.598 -19.644 -22.559 1.00 44.88 121 HIS A CA 1
ATOM 903 C C . HIS A 1 121 ? -14.588 -20.084 -21.462 1.00 44.88 121 HIS A C 1
ATOM 905 O O . HIS A 1 121 ? -14.252 -20.830 -20.551 1.00 44.88 121 HIS A O 1
ATOM 911 N N . CYS A 1 122 ? -15.841 -19.638 -21.543 1.00 33.72 122 CYS A N 1
ATOM 912 C CA . CYS A 1 122 ? -16.959 -20.452 -21.063 1.00 33.72 122 CYS A CA 1
ATOM 913 C C . CYS A 1 122 ? -18.228 -20.039 -21.812 1.00 33.72 122 CYS A C 1
ATOM 915 O O . CYS A 1 122 ? -18.663 -18.890 -21.745 1.00 33.72 122 CYS A O 1
ATOM 917 N N . GLY A 1 123 ? -18.756 -20.959 -22.617 1.00 43.72 123 GLY A N 1
ATOM 918 C CA . GLY A 1 123 ? -19.925 -20.726 -23.452 1.00 43.72 123 GLY A CA 1
ATOM 919 C C . GLY A 1 123 ? -21.191 -20.482 -22.630 1.00 43.72 123 GLY A C 1
ATOM 920 O O . GLY A 1 123 ? -21.414 -21.119 -21.608 1.00 43.72 123 GLY A O 1
ATOM 921 N N . SER A 1 124 ? -22.038 -19.596 -23.157 1.00 46.38 124 SER A N 1
ATOM 922 C CA . SER A 1 124 ? -23.455 -19.433 -22.817 1.00 46.38 124 SER A CA 1
ATOM 923 C C . SER A 1 124 ? -23.797 -19.078 -21.370 1.00 46.38 124 SER A C 1
ATOM 925 O O . SER A 1 124 ? -24.169 -19.935 -20.578 1.00 46.38 124 SER A O 1
ATOM 927 N N . CYS A 1 125 ? -23.894 -17.776 -21.100 1.00 32.28 125 CYS A N 1
ATOM 928 C CA . CYS A 1 125 ? -24.896 -17.254 -20.171 1.00 32.28 125 CYS A CA 1
ATOM 929 C C . CYS A 1 125 ? -25.578 -16.037 -20.808 1.00 32.28 125 CYS A C 1
ATOM 931 O O . CYS A 1 125 ? -25.021 -14.942 -20.855 1.00 32.28 125 CYS A O 1
ATOM 933 N N . MET A 1 126 ? -26.790 -16.257 -21.325 1.00 41.62 126 MET A N 1
ATOM 934 C CA . MET A 1 126 ? -27.733 -15.208 -21.713 1.00 41.62 126 MET A CA 1
ATOM 935 C C . MET A 1 126 ? -27.899 -14.200 -20.568 1.00 41.62 126 MET A C 1
ATOM 937 O O . MET A 1 126 ? -28.244 -14.581 -19.450 1.00 41.62 126 MET A O 1
ATOM 941 N N . ARG A 1 127 ? -27.747 -12.907 -20.858 1.00 36.47 127 ARG A N 1
ATOM 942 C CA . ARG A 1 127 ? -28.419 -11.853 -20.093 1.00 36.47 127 ARG A CA 1
ATOM 943 C C . ARG A 1 127 ? -29.261 -11.026 -21.045 1.00 36.47 127 ARG A C 1
ATOM 945 O O . ARG A 1 127 ? -28.741 -10.365 -21.937 1.00 36.47 127 ARG A O 1
ATOM 952 N N . SER A 1 128 ? -30.568 -11.142 -20.831 1.00 36.03 128 SER A N 1
ATOM 953 C CA . SER A 1 128 ? -31.618 -10.358 -21.458 1.00 36.03 128 SER A CA 1
ATOM 954 C C . SER A 1 128 ? -31.345 -8.866 -21.353 1.00 36.03 128 SER A C 1
ATOM 956 O O . SER A 1 128 ? -31.075 -8.335 -20.276 1.00 36.03 128 SER A O 1
ATOM 958 N N . THR A 1 129 ? -31.505 -8.209 -22.491 1.00 40.50 129 THR A N 1
ATOM 959 C CA . THR A 1 129 ? -31.765 -6.785 -22.641 1.00 40.50 129 THR A CA 1
ATOM 960 C C . THR A 1 129 ? -32.955 -6.404 -21.757 1.00 40.50 129 THR A C 1
ATOM 962 O O . THR A 1 129 ? -34.060 -6.905 -21.964 1.00 40.50 129 THR A O 1
ATOM 965 N N . ILE A 1 130 ? -32.741 -5.546 -20.757 1.00 44.12 130 ILE A N 1
ATOM 966 C CA . ILE A 1 130 ? -33.840 -4.814 -20.125 1.00 44.12 130 ILE A CA 1
ATOM 967 C C . ILE A 1 130 ? -34.002 -3.524 -20.922 1.00 44.12 130 ILE A C 1
ATOM 969 O O . ILE A 1 130 ? -33.171 -2.622 -20.871 1.00 44.12 130 ILE A O 1
ATOM 973 N N . ASP A 1 131 ? -35.067 -3.535 -21.706 1.00 43.94 131 ASP A N 1
ATOM 974 C CA . ASP A 1 131 ? -35.719 -2.427 -22.386 1.00 43.94 131 ASP A CA 1
ATOM 975 C C . ASP A 1 131 ? -36.214 -1.389 -21.355 1.00 43.94 131 ASP A C 1
ATOM 977 O O . ASP A 1 131 ? -36.968 -1.757 -20.448 1.00 43.94 131 ASP A O 1
ATOM 981 N N . PRO A 1 132 ? -35.817 -0.108 -21.427 1.00 45.41 132 PRO A N 1
ATOM 982 C CA . PRO A 1 132 ? -36.619 0.960 -20.865 1.00 45.41 132 PRO A CA 1
ATOM 983 C C . PRO A 1 132 ? -37.614 1.433 -21.932 1.00 45.41 132 PRO A C 1
ATOM 985 O O . PRO A 1 132 ? -37.268 2.188 -22.843 1.00 45.41 132 PRO A O 1
ATOM 988 N N . GLY A 1 133 ? -38.861 0.984 -21.772 1.00 42.50 133 GLY A N 1
ATOM 989 C CA . GLY A 1 133 ? -40.012 1.421 -22.555 1.00 42.50 133 GLY A CA 1
ATOM 990 C C . GLY A 1 133 ? -40.277 2.935 -22.471 1.00 42.50 133 GLY A C 1
ATOM 991 O O . GLY A 1 133 ? -39.612 3.668 -21.734 1.00 42.50 133 GLY A O 1
ATOM 992 N N . PRO A 1 134 ? -41.252 3.429 -23.251 1.00 50.00 134 PRO A N 1
ATOM 993 C CA . PRO A 1 134 ? -41.267 4.795 -23.752 1.00 50.00 134 PRO A CA 1
ATOM 994 C C . PRO A 1 134 ? -41.590 5.829 -22.672 1.00 50.00 134 PRO A C 1
ATOM 996 O O . PRO A 1 134 ? -42.535 5.684 -21.897 1.00 50.00 134 PRO A O 1
ATOM 999 N N . VAL A 1 135 ? -40.834 6.927 -22.697 1.00 50.94 135 VAL A N 1
ATOM 1000 C CA . VAL A 1 135 ? -41.187 8.173 -22.016 1.00 50.94 135 VAL A CA 1
ATOM 1001 C C . VAL A 1 135 ? -42.394 8.757 -22.748 1.00 50.94 135 VAL A C 1
ATOM 1003 O O . VAL A 1 135 ? -42.298 9.076 -23.933 1.00 50.94 135 VAL A O 1
ATOM 1006 N N . ASN A 1 136 ? -43.535 8.846 -22.067 1.00 50.47 136 ASN A N 1
ATOM 1007 C CA . ASN A 1 136 ? -44.754 9.436 -22.607 1.00 50.47 136 ASN A CA 1
ATOM 1008 C C . ASN A 1 136 ? -45.045 10.757 -21.878 1.00 50.47 136 ASN A C 1
ATOM 1010 O O . ASN A 1 136 ? -45.206 10.743 -20.658 1.00 50.47 136 ASN A O 1
ATOM 1014 N N . CYS A 1 137 ? -45.150 11.814 -22.694 1.00 46.69 137 CYS A N 1
ATOM 1015 C CA . CYS A 1 137 ? -45.649 13.180 -22.465 1.00 46.69 137 CYS A CA 1
ATOM 1016 C C . CYS A 1 137 ? -44.874 14.098 -21.507 1.00 46.69 137 CYS A C 1
ATOM 1018 O O . CYS A 1 137 ? -45.028 13.968 -20.274 1.00 46.69 137 CYS A O 1
#

Nearest PDB structures (foldseek):
  5ey2-assembly1_B  TM=6.559E-01  e=7.045E-04  Bacillus cereus ATCC 14579
  5yk3-assembly2_B  TM=4.842E-01  e=2.553E-02  Homo sapiens
  6wj3-assembly1_B  TM=5.445E-01  e=3.967E-02  Homo sapiens
  9ixm-assembly1_A  TM=2.461E-01  e=3.830E-01  Lacticaseibacillus
  8rkd-assembly1_B  TM=2.788E-01  e=2.379E+00  Caulobacter vibrioides NA1000

Mean predicted aligned error: 11.44 Å

Solvent-accessible surface area (backbone atoms only — not comparable to full-atom values): 8516 Å² total; per-residue (Å²): 138,86,58,72,66,62,56,43,53,53,42,34,56,50,18,64,76,35,73,46,64,37,35,34,26,34,66,61,38,30,73,77,44,61,34,86,57,89,48,71,69,48,41,50,46,49,51,47,49,64,75,48,38,48,71,53,82,71,78,75,95,64,95,59,81,56,46,79,47,72,43,85,97,69,39,41,28,41,36,29,73,36,68,54,99,89,38,75,56,21,30,41,34,32,76,43,57,100,50,80,77,54,69,67,30,53,48,50,65,74,64,66,67,77,79,77,77,75,73,90,81,70,83,86,78,91,77,82,82,82,79,84,76,83,89,77,135

Secondary structure (DSSP, 8-state):
---THHHHHHHHHHHHHHTS-EEEEETTS-EEEE----SHHHHHHHHHHHHHTT-SPPPP--SSS-EEEEETTTEEEEEEEEEETTEEEEEEEEE-TTSPPPHHHHHHHHH--------S-----------------

Sequence (137 aa):
MTTAAGLDDALQDLSEAAGLRLTVLDWTMAVVSYSIHETDDDRHRLSLLLAHSGGWDPPALTSQDHIIEELPQVGRCLLIPLTDHRRRVGYLLTVVGGAAVPPAALSTLLQGRPVSVSCSHCGSCMRSTIDPGPVNC

Radius of gyration: 18.66 Å; Cα contacts (8 Å, |Δi|>4): 176; chains: 1; bounding box: 61×35×39 Å

Foldseek 3Di:
DPDPVVVQVLQQLLCVQLVFWKFWAFPLQATDYTYDDDDPVSVVLVVQSNVCGSVDDPDDDDPDQWDWDQDPPNGTKIWGFDDDPRDGGTTMITRQPVHDRDPSSVCSVSVPDRPPPPPPDDDDDDDDDDDPDDDDD

pLDDT: mean 76.88, std 19.86, range [29.06, 94.62]